Protein AF-A0AAU7CIZ5-F1 (afdb_monomer_lite)

Structure (mmCIF, N/CA/C/O backbone):
data_AF-A0AAU7CIZ5-F1
#
_entry.id   AF-A0AAU7CIZ5-F1
#
loop_
_atom_site.group_PDB
_atom_site.id
_atom_site.type_symbol
_atom_site.label_atom_id
_atom_site.label_alt_id
_atom_site.label_comp_id
_atom_site.label_asym_id
_atom_site.label_entity_id
_atom_site.label_seq_id
_atom_site.pdbx_PDB_ins_code
_atom_site.Cartn_x
_atom_site.Cartn_y
_atom_site.Cartn_z
_atom_site.occupancy
_atom_site.B_iso_or_equiv
_atom_site.auth_seq_id
_atom_site.auth_comp_id
_atom_site.auth_asym_id
_atom_site.auth_atom_id
_atom_site.pdbx_PDB_model_num
ATOM 1 N N . MET A 1 1 ? 31.114 29.383 -67.168 1.00 49.50 1 MET A N 1
ATOM 2 C CA . MET A 1 1 ? 30.984 28.225 -66.256 1.00 49.50 1 MET A CA 1
ATOM 3 C C . MET A 1 1 ? 31.729 27.088 -66.919 1.00 49.50 1 MET A C 1
ATOM 5 O O . MET A 1 1 ? 31.237 26.542 -67.898 1.00 49.50 1 MET A O 1
ATOM 9 N N . ASP A 1 2 ? 32.959 26.841 -66.482 1.00 62.12 2 ASP A N 1
ATOM 10 C CA . ASP A 1 2 ? 33.893 25.982 -67.209 1.00 62.12 2 ASP A CA 1
ATOM 11 C C . ASP A 1 2 ? 33.565 24.504 -66.989 1.00 62.12 2 ASP A C 1
ATOM 13 O O . ASP A 1 2 ? 33.417 24.046 -65.853 1.00 62.12 2 ASP A O 1
ATOM 17 N N . PHE A 1 3 ? 33.474 23.751 -68.087 1.00 64.19 3 PHE A N 1
ATOM 18 C CA . PHE A 1 3 ? 33.149 22.318 -68.105 1.00 64.19 3 PHE A CA 1
ATOM 19 C C . PHE A 1 3 ? 34.069 21.495 -67.178 1.00 64.19 3 PHE A C 1
ATOM 21 O O . PHE A 1 3 ? 33.645 20.506 -66.582 1.00 64.19 3 PHE A O 1
ATOM 28 N N . GLY A 1 4 ? 35.314 21.951 -66.987 1.00 68.06 4 GLY A N 1
ATOM 29 C CA . GLY A 1 4 ? 36.289 21.333 -66.086 1.00 68.06 4 GLY A CA 1
ATOM 30 C C . GLY A 1 4 ? 35.912 21.402 -64.601 1.00 68.06 4 GLY A C 1
ATOM 31 O O . GLY A 1 4 ? 36.180 20.455 -63.864 1.00 68.06 4 GLY A 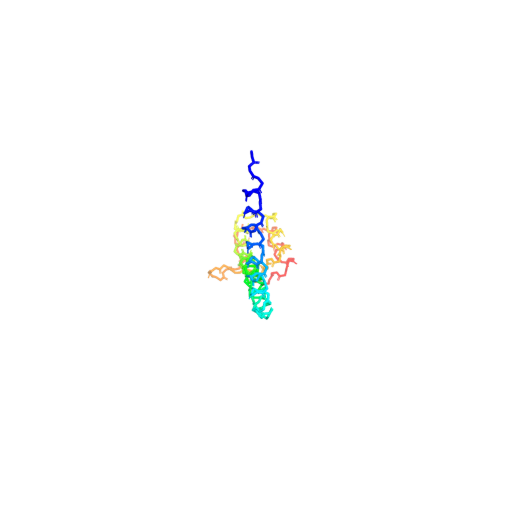O 1
ATOM 32 N N . GLY A 1 5 ? 35.228 22.464 -64.158 1.00 72.06 5 GLY A N 1
ATOM 33 C CA . GLY A 1 5 ? 34.777 22.593 -62.766 1.00 72.06 5 GLY A CA 1
ATOM 34 C C . GLY A 1 5 ? 33.640 21.627 -62.421 1.00 72.06 5 GLY A C 1
ATOM 35 O O . GLY A 1 5 ? 33.582 21.103 -61.310 1.00 72.06 5 GLY A O 1
ATOM 36 N N . PHE A 1 6 ? 32.773 21.329 -63.393 1.00 71.25 6 PHE A N 1
ATOM 37 C CA . PHE A 1 6 ? 31.651 20.405 -63.211 1.00 71.25 6 PHE A CA 1
ATOM 38 C C . PHE A 1 6 ? 32.118 18.945 -63.101 1.00 71.25 6 PHE A C 1
ATOM 40 O O . PHE A 1 6 ? 31.637 18.198 -62.248 1.00 71.25 6 PHE A O 1
ATOM 47 N N . ILE A 1 7 ? 33.116 18.553 -63.901 1.00 73.56 7 ILE A N 1
ATOM 48 C CA . ILE A 1 7 ? 33.726 17.215 -63.838 1.00 73.56 7 ILE A CA 1
ATOM 49 C C . ILE A 1 7 ? 34.477 17.022 -62.511 1.00 73.56 7 ILE A C 1
ATOM 51 O O . ILE A 1 7 ? 34.340 15.977 -61.874 1.00 73.56 7 ILE A O 1
ATOM 55 N N . LEU A 1 8 ? 35.213 18.040 -62.048 1.00 73.75 8 LEU A N 1
ATOM 56 C CA . LEU A 1 8 ? 35.918 17.989 -60.763 1.00 73.75 8 LEU A CA 1
ATOM 57 C C . LEU A 1 8 ? 34.945 17.862 -59.577 1.00 73.75 8 LEU A C 1
ATOM 59 O O . LEU A 1 8 ? 35.189 17.080 -58.658 1.00 73.75 8 LEU A O 1
ATOM 63 N N . PHE A 1 9 ? 33.811 18.567 -59.620 1.00 78.25 9 PHE A N 1
ATOM 64 C CA . PHE A 1 9 ? 32.763 18.451 -58.604 1.00 78.25 9 PHE A CA 1
ATOM 65 C C . PHE A 1 9 ? 32.107 17.060 -58.594 1.00 78.25 9 PHE A C 1
ATOM 67 O O . PHE A 1 9 ? 31.915 16.481 -57.524 1.00 78.25 9 PHE A O 1
ATOM 74 N N . MET A 1 10 ? 31.822 16.479 -59.766 1.00 78.88 10 MET A N 1
ATOM 75 C CA . MET A 1 10 ? 31.266 15.121 -59.873 1.00 78.88 10 MET A CA 1
ATOM 76 C C . MET A 1 10 ? 32.230 14.051 -59.338 1.00 78.88 10 MET A C 1
ATOM 78 O O . MET A 1 10 ? 31.793 13.127 -58.653 1.00 78.88 10 MET A O 1
ATOM 82 N N . LEU A 1 11 ? 33.537 14.187 -59.591 1.00 78.75 11 LEU A N 1
ATOM 83 C CA . LEU A 1 11 ? 34.553 13.260 -59.076 1.00 78.75 11 LEU A CA 1
ATOM 84 C C . LEU A 1 11 ? 34.702 13.347 -57.549 1.00 78.75 11 L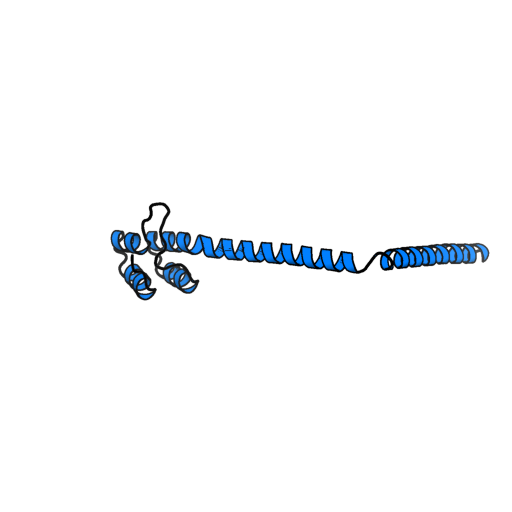EU A C 1
ATOM 86 O O . LEU A 1 11 ? 34.792 12.315 -56.882 1.00 78.75 11 LEU A O 1
ATOM 90 N N . LEU A 1 12 ? 34.661 14.555 -56.979 1.00 80.12 12 LEU A N 1
ATOM 91 C CA . LEU A 1 12 ? 34.683 14.745 -55.524 1.00 80.12 12 LEU A CA 1
ATOM 92 C C . LEU A 1 12 ? 33.410 14.203 -54.854 1.00 80.12 12 LEU A C 1
ATOM 94 O O . LEU A 1 12 ? 33.491 13.541 -53.817 1.00 80.12 12 LEU A O 1
ATOM 98 N N . ALA A 1 13 ? 32.243 14.416 -55.468 1.00 78.00 13 ALA A N 1
ATOM 99 C CA . ALA A 1 13 ? 30.976 13.875 -54.982 1.00 78.00 13 ALA A CA 1
ATOM 100 C C . ALA A 1 13 ? 30.948 12.335 -55.030 1.00 78.00 13 ALA A C 1
ATOM 102 O O . ALA A 1 13 ? 30.523 11.696 -54.066 1.00 78.00 13 ALA A O 1
ATOM 103 N N . ALA A 1 14 ? 31.464 11.727 -56.104 1.00 80.25 14 ALA A N 1
ATOM 104 C CA . ALA A 1 14 ? 31.575 10.274 -56.224 1.00 80.25 14 ALA A CA 1
ATOM 105 C C . ALA A 1 14 ? 32.494 9.669 -55.144 1.00 80.25 14 ALA A C 1
ATOM 107 O O . ALA A 1 14 ? 32.165 8.630 -54.568 1.00 80.25 14 ALA A O 1
ATOM 108 N N . GLY A 1 15 ? 33.598 10.344 -54.802 1.00 80.31 15 GLY A N 1
ATOM 109 C CA . GLY A 1 15 ? 34.504 9.918 -53.729 1.00 80.31 15 GLY A CA 1
ATOM 110 C C . GLY A 1 15 ? 33.843 9.884 -52.346 1.00 80.31 15 GLY A C 1
ATOM 111 O O . GLY A 1 15 ? 34.016 8.916 -51.604 1.00 80.31 15 GLY A O 1
ATOM 112 N N . LEU A 1 16 ? 33.027 10.891 -52.015 1.00 80.62 16 LEU A N 1
ATOM 113 C CA . LEU A 1 16 ? 32.286 10.944 -50.746 1.00 80.62 16 LEU A CA 1
ATOM 114 C C . LEU A 1 16 ? 31.219 9.847 -50.643 1.00 80.62 16 LEU A C 1
ATOM 116 O O . LEU A 1 16 ? 31.023 9.281 -49.567 1.00 80.62 16 LEU A O 1
ATOM 120 N N . ILE A 1 17 ? 30.566 9.505 -51.757 1.00 83.69 17 ILE A N 1
ATOM 121 C CA . ILE A 1 17 ? 29.567 8.429 -51.803 1.00 83.69 17 ILE A CA 1
ATOM 122 C C . ILE A 1 17 ? 30.237 7.066 -51.606 1.00 83.69 17 ILE A C 1
ATOM 124 O O . ILE A 1 17 ? 29.758 6.261 -50.810 1.00 83.69 17 ILE A O 1
ATOM 128 N N . ILE A 1 18 ? 31.370 6.815 -52.267 1.00 80.19 18 ILE A N 1
ATOM 129 C CA . ILE A 1 18 ? 32.123 5.561 -52.113 1.00 80.19 18 ILE A CA 1
ATOM 130 C C . ILE A 1 18 ? 32.679 5.440 -50.689 1.00 80.19 18 ILE A C 1
ATOM 132 O O . ILE A 1 18 ? 32.575 4.377 -50.080 1.00 80.19 18 ILE A O 1
ATOM 136 N N . PHE A 1 19 ? 33.201 6.528 -50.116 1.00 81.31 19 PHE A N 1
ATOM 137 C CA . PHE A 1 19 ? 33.659 6.545 -48.726 1.00 81.31 19 PHE A CA 1
ATOM 138 C C . PHE A 1 19 ? 32.504 6.296 -47.746 1.00 81.31 19 PHE A C 1
ATOM 140 O O . PHE A 1 19 ? 32.633 5.470 -46.845 1.00 81.31 19 PHE A O 1
ATOM 147 N N . GLY A 1 20 ? 31.348 6.930 -47.962 1.00 78.88 20 GLY A N 1
ATOM 148 C CA . GLY A 1 20 ? 30.137 6.706 -47.172 1.00 78.88 20 GLY A CA 1
ATOM 149 C C . GLY A 1 20 ? 29.623 5.267 -47.260 1.00 78.88 20 GLY A C 1
ATOM 150 O O . GLY A 1 20 ? 29.298 4.675 -46.232 1.00 78.88 20 GLY A O 1
ATOM 151 N N . LEU A 1 21 ? 29.619 4.669 -48.455 1.00 79.56 21 LEU A N 1
ATOM 152 C CA . LEU A 1 21 ? 29.249 3.266 -48.667 1.00 79.56 21 LEU A CA 1
ATOM 153 C C . LEU A 1 21 ? 30.257 2.302 -48.031 1.00 79.56 21 LEU A C 1
ATOM 155 O O . LEU A 1 21 ? 29.839 1.325 -47.418 1.00 79.56 21 LEU A O 1
ATOM 159 N N . CYS A 1 22 ? 31.560 2.587 -48.098 1.00 77.38 22 CYS A N 1
ATOM 160 C CA . CYS A 1 22 ? 32.598 1.799 -47.428 1.00 77.38 22 CYS A CA 1
ATOM 161 C C . CYS A 1 22 ? 32.509 1.901 -45.901 1.00 77.38 22 CYS A C 1
ATOM 163 O O . CYS A 1 22 ? 32.661 0.890 -45.221 1.00 77.38 22 CYS A O 1
ATOM 165 N N . VAL A 1 23 ? 32.219 3.084 -45.350 1.00 73.88 23 VAL A N 1
ATOM 166 C CA . VAL A 1 23 ? 32.001 3.275 -43.907 1.00 73.88 23 VAL A CA 1
ATOM 167 C C . VAL A 1 23 ? 30.712 2.585 -43.464 1.00 73.88 23 VAL A C 1
ATOM 169 O O . VAL A 1 23 ? 30.726 1.889 -42.453 1.00 73.88 23 VAL A O 1
ATOM 172 N N . ALA A 1 24 ? 29.627 2.689 -44.234 1.00 74.06 24 ALA A N 1
ATOM 173 C CA . ALA A 1 24 ? 28.383 1.971 -43.968 1.00 74.06 24 ALA A CA 1
ATOM 174 C C . ALA A 1 24 ? 28.587 0.449 -44.040 1.00 74.06 24 ALA A C 1
ATOM 176 O O . ALA A 1 24 ? 28.166 -0.265 -43.133 1.00 74.06 24 ALA A O 1
ATOM 177 N N . ALA A 1 25 ? 29.307 -0.052 -45.046 1.00 68.69 25 ALA A N 1
ATOM 178 C CA . ALA A 1 25 ? 29.655 -1.465 -45.181 1.00 68.69 25 ALA A CA 1
ATOM 179 C C . ALA A 1 25 ? 30.589 -1.950 -44.054 1.00 68.69 25 ALA A C 1
ATOM 181 O O . ALA A 1 25 ? 30.393 -3.042 -43.523 1.00 68.69 25 ALA A O 1
ATOM 182 N N . ALA A 1 26 ? 31.551 -1.126 -43.623 1.00 63.06 26 ALA A N 1
ATOM 183 C CA . ALA A 1 26 ? 32.414 -1.394 -42.469 1.00 63.06 26 ALA A CA 1
ATOM 184 C C . ALA A 1 26 ? 31.652 -1.342 -41.131 1.00 63.06 26 ALA A C 1
ATOM 186 O O . ALA A 1 26 ? 32.048 -1.975 -40.151 1.00 63.06 26 ALA A O 1
ATOM 187 N N . PHE A 1 27 ? 30.542 -0.605 -41.082 1.00 58.56 27 PHE A N 1
ATOM 188 C CA . PHE A 1 27 ? 29.645 -0.554 -39.932 1.00 58.56 27 PHE A CA 1
ATOM 189 C C . PHE A 1 27 ? 28.691 -1.760 -39.905 1.00 58.56 27 PHE A C 1
ATOM 191 O O . PHE A 1 27 ? 28.449 -2.335 -38.844 1.00 58.56 27 PHE A O 1
ATOM 198 N N . LEU A 1 28 ? 28.227 -2.207 -41.077 1.00 59.09 28 LEU A N 1
ATOM 199 C CA . LEU A 1 28 ? 27.434 -3.426 -41.267 1.00 59.09 28 LEU A CA 1
ATOM 200 C C . LEU A 1 28 ? 28.246 -4.716 -41.046 1.00 59.09 28 LEU A C 1
ATOM 202 O O . LEU A 1 28 ? 27.671 -5.729 -40.651 1.00 59.09 28 LEU A O 1
ATOM 206 N N . SER A 1 29 ? 29.571 -4.694 -41.228 1.00 60.53 29 SER A N 1
ATOM 207 C CA . SER A 1 29 ? 30.436 -5.866 -41.012 1.00 60.53 29 SER A CA 1
ATOM 208 C C . SER A 1 29 ? 30.807 -6.113 -39.542 1.00 60.53 29 SER A C 1
ATOM 210 O O . SER A 1 29 ? 31.338 -7.173 -39.199 1.00 60.53 29 SER A O 1
ATOM 212 N N . ARG A 1 30 ? 30.478 -5.192 -38.623 1.00 53.84 30 ARG A N 1
ATOM 213 C CA . ARG A 1 30 ? 30.759 -5.331 -37.184 1.00 53.84 30 ARG A CA 1
ATOM 214 C C . ARG A 1 30 ? 29.603 -6.004 -36.434 1.00 53.84 30 ARG A C 1
ATOM 216 O O . ARG A 1 30 ? 28.897 -5.392 -35.642 1.00 53.84 30 ARG A O 1
ATOM 223 N N . SER A 1 31 ? 29.470 -7.313 -36.654 1.00 57.84 31 SER A N 1
ATOM 224 C CA . SER A 1 31 ? 28.733 -8.305 -35.845 1.00 57.84 31 SER A CA 1
ATOM 225 C C . SER A 1 31 ? 27.317 -7.899 -35.346 1.00 57.84 31 SER A C 1
ATOM 227 O O . SER A 1 31 ? 27.198 -7.236 -34.309 1.00 57.84 31 SER A O 1
ATOM 229 N N . PRO A 1 32 ? 26.225 -8.402 -35.962 1.00 58.69 32 PRO A N 1
ATOM 230 C CA . PRO A 1 32 ? 24.834 -8.104 -35.562 1.00 58.69 32 PRO A CA 1
ATOM 231 C C . PRO A 1 32 ? 24.474 -8.499 -34.112 1.00 58.69 32 PRO A C 1
ATOM 233 O O . PRO A 1 32 ? 23.504 -8.007 -33.538 1.00 58.69 32 PRO A O 1
ATOM 236 N N . GLN A 1 33 ? 25.293 -9.339 -33.479 1.00 60.09 33 GLN A N 1
ATOM 237 C CA . GLN A 1 33 ? 25.121 -9.841 -32.112 1.00 60.09 33 GLN A CA 1
ATOM 238 C C . GLN A 1 33 ? 25.208 -8.750 -31.024 1.00 60.09 33 GLN A C 1
ATOM 240 O O . GLN A 1 33 ? 24.538 -8.848 -29.995 1.00 60.09 33 GLN A O 1
ATOM 245 N N . ARG A 1 34 ? 26.010 -7.689 -31.222 1.00 61.81 34 ARG A N 1
ATOM 246 C CA . ARG A 1 34 ? 26.164 -6.614 -30.215 1.00 61.81 34 ARG A CA 1
ATOM 247 C C . ARG A 1 34 ? 24.908 -5.753 -30.088 1.00 61.81 34 ARG A C 1
ATOM 249 O O . ARG A 1 34 ? 24.536 -5.388 -28.977 1.00 61.81 34 ARG A O 1
ATOM 256 N N . TRP A 1 35 ? 24.220 -5.500 -31.200 1.00 62.22 35 TRP A N 1
ATOM 257 C CA . TRP A 1 35 ? 22.965 -4.745 -31.221 1.00 62.22 35 TRP A CA 1
ATOM 258 C C . TRP A 1 35 ? 21.813 -5.512 -30.575 1.00 62.22 35 TRP A C 1
ATOM 260 O O . TRP A 1 35 ? 20.995 -4.912 -29.885 1.00 62.22 35 TRP A O 1
ATOM 270 N N . GLN A 1 36 ? 21.786 -6.840 -30.712 1.00 73.38 36 GLN A N 1
ATOM 271 C CA . GLN A 1 36 ? 20.828 -7.681 -29.991 1.00 73.38 36 GLN A CA 1
ATOM 272 C C . GLN A 1 36 ? 21.068 -7.640 -28.477 1.00 73.38 36 GLN A C 1
ATOM 274 O O . GLN A 1 36 ? 20.121 -7.435 -27.724 1.00 73.38 36 GLN A O 1
ATOM 279 N N . ARG A 1 37 ? 22.325 -7.745 -28.022 1.00 76.75 37 ARG A N 1
ATOM 280 C CA . ARG A 1 37 ? 22.664 -7.624 -26.590 1.00 76.75 37 ARG A CA 1
ATOM 281 C C . ARG A 1 37 ? 22.333 -6.241 -26.030 1.00 76.75 37 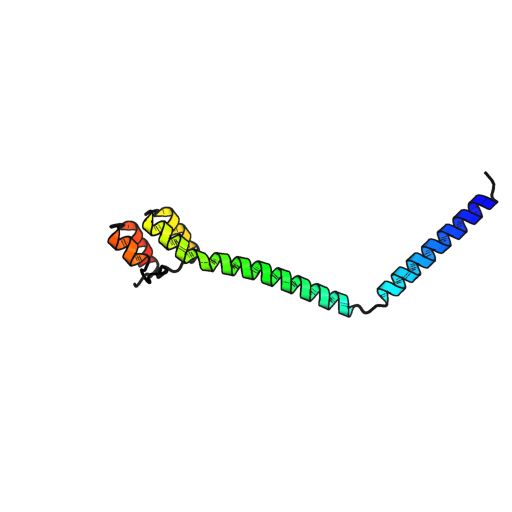ARG A C 1
ATOM 283 O O . ARG A 1 37 ? 21.768 -6.160 -24.947 1.00 76.75 37 ARG A O 1
ATOM 290 N N . LEU A 1 38 ? 22.620 -5.172 -26.777 1.00 80.12 38 LEU A N 1
ATOM 291 C CA . LEU A 1 38 ? 22.273 -3.805 -26.378 1.00 80.12 38 LEU A CA 1
ATOM 292 C C . LEU A 1 38 ? 20.752 -3.605 -26.306 1.00 80.12 38 LEU A C 1
ATOM 294 O O . LEU A 1 38 ? 20.255 -3.025 -25.348 1.00 80.12 38 LEU A O 1
ATOM 298 N N . ARG A 1 39 ? 20.001 -4.133 -27.279 1.00 84.50 39 ARG A N 1
ATOM 299 C CA . ARG A 1 39 ? 18.534 -4.067 -27.301 1.00 84.50 39 ARG A CA 1
ATOM 300 C C . ARG A 1 39 ? 17.905 -4.848 -26.146 1.00 84.50 39 ARG A C 1
ATOM 302 O O . ARG A 1 39 ? 16.976 -4.345 -25.524 1.00 84.50 39 ARG A O 1
ATOM 309 N N . LEU A 1 40 ? 18.425 -6.037 -25.836 1.00 86.81 40 LEU A N 1
ATOM 310 C CA . LEU A 1 40 ? 17.995 -6.828 -24.679 1.00 86.81 40 LEU A CA 1
ATOM 311 C C . LEU A 1 40 ? 18.343 -6.135 -23.357 1.00 86.81 40 LEU A C 1
ATOM 313 O O . LEU A 1 40 ? 17.523 -6.121 -22.445 1.00 86.81 40 LEU A O 1
ATOM 317 N N . TRP A 1 41 ? 19.519 -5.513 -23.267 1.00 89.75 41 TRP A N 1
ATOM 318 C CA . TRP A 1 41 ? 19.923 -4.753 -22.087 1.00 89.75 41 TRP A CA 1
ATOM 319 C C . TRP A 1 41 ? 19.024 -3.532 -21.858 1.00 89.75 41 TRP A C 1
ATOM 321 O O . TRP A 1 41 ? 18.483 -3.371 -20.767 1.00 89.75 41 TRP A O 1
ATOM 331 N N . LEU A 1 42 ? 18.776 -2.726 -22.897 1.00 91.81 42 LEU A N 1
ATOM 332 C CA . LEU A 1 42 ? 17.859 -1.584 -22.825 1.00 91.81 42 LEU A CA 1
ATOM 333 C C . LEU A 1 42 ? 16.432 -2.023 -22.467 1.00 91.81 42 LEU A C 1
ATOM 335 O O . LEU A 1 42 ? 15.796 -1.391 -21.626 1.00 91.81 42 LEU A O 1
ATOM 339 N N . ALA A 1 43 ? 15.944 -3.128 -23.041 1.00 91.69 43 ALA A N 1
ATOM 340 C CA . ALA A 1 43 ? 14.651 -3.699 -22.671 1.00 91.69 43 ALA A CA 1
ATOM 341 C C . ALA A 1 43 ? 14.613 -4.115 -21.190 1.00 91.69 43 ALA A C 1
ATOM 343 O O . ALA A 1 43 ? 13.642 -3.813 -20.500 1.00 91.69 43 ALA A O 1
ATOM 344 N N . GLY A 1 44 ? 15.681 -4.733 -20.677 1.00 91.94 44 GLY A N 1
ATOM 345 C CA . GLY A 1 44 ? 15.814 -5.079 -19.260 1.00 91.94 44 GLY A CA 1
ATOM 346 C C . GLY A 1 44 ? 15.790 -3.858 -18.336 1.00 91.94 44 GLY A C 1
ATOM 347 O O . GLY A 1 44 ? 15.079 -3.867 -17.335 1.00 91.94 44 GLY A O 1
ATOM 348 N N . VAL A 1 45 ? 16.492 -2.778 -18.694 1.00 94.81 45 VAL A N 1
ATOM 349 C CA . VAL A 1 45 ? 16.492 -1.517 -17.926 1.00 94.81 45 VAL A CA 1
ATOM 350 C C . VAL A 1 45 ? 15.098 -0.882 -17.893 1.00 94.81 45 VAL A C 1
ATOM 352 O O . VAL A 1 45 ? 14.643 -0.429 -16.839 1.00 94.81 45 VAL A O 1
ATOM 355 N N . VAL A 1 46 ? 14.386 -0.879 -19.023 1.00 94.19 46 VAL A N 1
ATOM 356 C CA . VAL A 1 46 ? 13.012 -0.358 -19.101 1.00 94.19 46 VAL A CA 1
ATOM 357 C C . VAL A 1 46 ? 12.056 -1.208 -18.262 1.00 94.19 46 VAL A C 1
ATOM 359 O O . VAL A 1 46 ? 11.287 -0.655 -17.475 1.00 94.19 46 VAL A O 1
ATOM 362 N N . LEU A 1 47 ? 12.135 -2.538 -18.364 1.00 92.62 47 LEU A N 1
ATOM 363 C CA . LEU A 1 47 ? 11.314 -3.452 -17.565 1.00 92.62 47 LEU A CA 1
ATOM 364 C C . LEU A 1 47 ? 11.572 -3.282 -16.067 1.00 92.62 47 LEU A C 1
ATOM 366 O O . LEU A 1 47 ? 10.617 -3.189 -15.301 1.00 92.62 47 LEU A O 1
ATOM 370 N N . LEU A 1 48 ? 12.836 -3.162 -15.654 1.00 91.00 48 LEU A N 1
ATOM 371 C CA . LEU A 1 48 ? 13.197 -2.923 -14.258 1.00 91.00 48 LEU A CA 1
ATOM 372 C C . LEU A 1 48 ? 12.659 -1.576 -13.754 1.00 91.00 48 LEU A C 1
ATOM 374 O O . LEU A 1 48 ? 12.203 -1.484 -12.619 1.00 91.00 48 LEU A O 1
ATOM 378 N N . SER A 1 49 ? 12.648 -0.548 -14.605 1.00 90.50 49 SER A N 1
ATOM 379 C CA . SER A 1 49 ? 12.104 0.773 -14.260 1.00 90.50 49 SER A CA 1
ATOM 380 C C . SER A 1 49 ? 10.581 0.746 -14.079 1.00 90.50 49 SER A C 1
ATOM 382 O O . SER A 1 49 ? 10.052 1.356 -13.148 1.00 90.50 49 SER A O 1
ATOM 384 N N . ILE A 1 50 ? 9.864 0.020 -14.942 1.00 92.50 50 ILE A N 1
ATOM 385 C CA . ILE A 1 50 ? 8.406 -0.157 -14.840 1.00 92.50 50 ILE A CA 1
ATOM 386 C C . ILE A 1 50 ? 8.061 -1.019 -13.622 1.00 92.50 50 ILE A C 1
ATOM 388 O O . ILE A 1 50 ? 7.176 -0.664 -12.846 1.00 92.50 50 ILE A O 1
ATOM 392 N N . PHE A 1 51 ? 8.789 -2.117 -13.421 1.00 90.50 51 PHE A N 1
ATOM 393 C CA . PHE A 1 51 ? 8.602 -3.010 -12.283 1.00 90.50 51 PHE A CA 1
ATOM 394 C C . PHE A 1 51 ? 8.910 -2.306 -10.959 1.00 90.50 51 PHE A C 1
ATOM 396 O O . PHE A 1 51 ? 8.136 -2.412 -10.015 1.00 90.50 51 PHE A O 1
ATOM 403 N N . GLY A 1 52 ? 9.971 -1.499 -10.912 1.00 87.44 52 GLY A N 1
ATOM 404 C CA . GLY A 1 52 ? 10.291 -0.657 -9.763 1.00 87.44 52 GLY A CA 1
ATOM 405 C C . GLY A 1 52 ? 9.173 0.333 -9.438 1.00 87.44 52 GLY A C 1
ATOM 406 O O . GLY A 1 52 ? 8.782 0.443 -8.279 1.00 87.44 52 GLY A O 1
ATOM 407 N N . ARG A 1 53 ? 8.586 0.998 -10.447 1.00 84.25 53 ARG A N 1
ATOM 408 C CA . ARG A 1 53 ? 7.401 1.852 -10.238 1.00 84.25 53 ARG A CA 1
ATOM 409 C C . ARG A 1 53 ? 6.195 1.066 -9.734 1.00 84.25 53 ARG A C 1
ATOM 411 O O . ARG A 1 53 ? 5.505 1.553 -8.848 1.00 84.25 53 ARG A O 1
ATOM 418 N N . TYR A 1 54 ? 5.950 -0.125 -10.273 1.00 80.56 54 TYR A N 1
ATOM 419 C CA . TYR A 1 54 ? 4.852 -0.986 -9.836 1.00 80.56 54 TYR A CA 1
ATOM 420 C C . TYR A 1 54 ? 5.016 -1.402 -8.368 1.00 80.56 54 TYR A C 1
ATOM 422 O O . TYR A 1 54 ? 4.102 -1.208 -7.569 1.00 80.56 54 TYR A O 1
ATOM 430 N N . LEU A 1 55 ? 6.206 -1.876 -7.986 1.00 78.75 55 LEU A N 1
ATOM 431 C CA . LEU A 1 55 ? 6.527 -2.215 -6.599 1.00 78.75 55 LEU A CA 1
ATOM 432 C C . LEU A 1 55 ? 6.403 -1.000 -5.678 1.00 78.75 55 LEU A C 1
ATOM 434 O O . LEU A 1 55 ? 5.800 -1.104 -4.615 1.00 78.75 55 LEU A O 1
ATOM 438 N N . TYR A 1 56 ? 6.900 0.164 -6.105 1.00 73.62 56 TYR A N 1
ATOM 439 C CA . TYR A 1 56 ? 6.749 1.408 -5.353 1.00 73.62 56 TYR A CA 1
ATOM 440 C C . TYR A 1 56 ? 5.290 1.862 -5.264 1.00 73.62 56 TYR A C 1
ATOM 442 O O . TYR A 1 56 ? 4.926 2.566 -4.344 1.00 73.62 56 TYR A O 1
ATOM 450 N N . GLN A 1 57 ? 4.404 1.484 -6.176 1.00 70.94 57 GLN A N 1
ATOM 451 C CA . GLN A 1 57 ? 2.996 1.839 -6.032 1.00 70.94 57 GLN A CA 1
ATOM 452 C C . GLN A 1 57 ? 2.299 0.912 -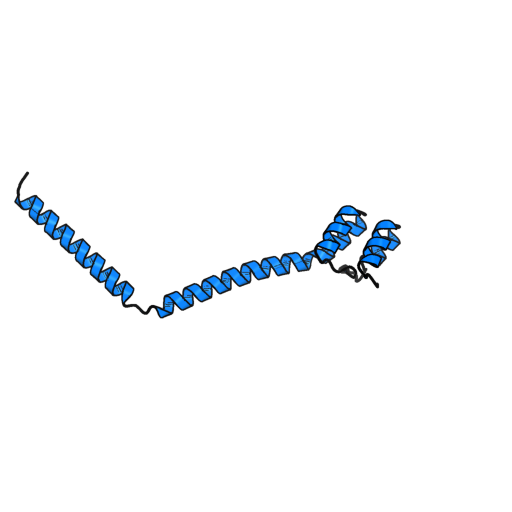5.031 1.00 70.94 57 GLN A C 1
ATOM 454 O O . GLN A 1 57 ? 1.578 1.394 -4.163 1.00 70.94 57 GLN A O 1
ATOM 459 N N . VAL A 1 58 ? 2.571 -0.395 -5.105 1.00 67.75 58 VAL A N 1
ATOM 460 C CA . VAL A 1 58 ? 2.003 -1.414 -4.206 1.00 67.75 58 VAL A CA 1
ATOM 461 C C . VAL A 1 58 ? 2.495 -1.239 -2.766 1.00 67.75 58 VAL A C 1
ATOM 463 O O . VAL A 1 58 ? 1.697 -1.343 -1.840 1.00 67.75 58 VAL A O 1
ATOM 466 N N . TYR A 1 59 ? 3.769 -0.892 -2.566 1.00 76.06 59 TYR A N 1
ATOM 467 C CA . TYR A 1 59 ? 4.362 -0.753 -1.229 1.00 76.06 59 TYR A CA 1
ATOM 468 C C . TYR A 1 59 ? 3.728 0.372 -0.390 1.00 76.06 59 TYR A C 1
ATOM 470 O O . TYR A 1 59 ? 3.713 0.303 0.832 1.00 76.06 59 TYR A O 1
ATOM 478 N N . TRP A 1 60 ? 3.155 1.394 -1.034 1.00 80.94 60 TRP A N 1
ATOM 479 C CA . TRP A 1 60 ? 2.591 2.564 -0.348 1.00 80.94 60 TRP A CA 1
ATOM 480 C C . TRP A 1 60 ? 1.065 2.484 -0.202 1.00 80.94 60 TRP A C 1
ATOM 482 O O . TRP A 1 60 ? 0.452 3.402 0.346 1.00 80.94 60 TRP A O 1
ATOM 492 N N . LEU A 1 61 ? 0.409 1.424 -0.701 1.00 83.25 61 LEU A N 1
ATOM 493 C CA . LEU A 1 61 ? -1.049 1.286 -0.573 1.00 83.25 61 LEU A CA 1
ATOM 494 C C . LEU A 1 61 ? -1.479 1.125 0.890 1.00 83.25 61 LEU A C 1
ATOM 496 O O . LEU A 1 61 ? -2.477 1.724 1.290 1.00 83.25 61 LEU A O 1
ATOM 500 N N . ASP A 1 62 ? -0.711 0.374 1.677 1.00 86.38 62 ASP A N 1
ATOM 501 C CA . ASP A 1 62 ? -1.003 0.091 3.084 1.00 86.38 62 ASP A CA 1
ATOM 502 C C . ASP A 1 62 ? -0.911 1.363 3.940 1.00 86.38 62 ASP A C 1
ATOM 504 O O . ASP A 1 62 ? -1.823 1.677 4.711 1.00 86.38 62 ASP A O 1
ATOM 508 N N . GLU A 1 63 ? 0.133 2.166 3.718 1.00 86.69 63 GLU A N 1
ATOM 509 C CA . GLU A 1 63 ? 0.313 3.463 4.374 1.00 86.69 63 GLU A CA 1
ATOM 510 C C . GLU A 1 63 ? -0.836 4.427 4.022 1.00 86.69 63 GLU A C 1
ATOM 512 O O . GLU A 1 63 ? -1.455 5.075 4.877 1.00 86.69 63 GLU A O 1
ATOM 517 N N . ARG A 1 64 ? -1.193 4.482 2.735 1.00 89.94 64 ARG A N 1
ATOM 518 C CA . ARG A 1 64 ? -2.292 5.326 2.257 1.00 89.94 64 ARG A CA 1
ATOM 519 C C . ARG A 1 64 ? -3.628 4.888 2.841 1.00 89.94 64 ARG A C 1
ATOM 521 O O . ARG A 1 64 ? -4.409 5.766 3.221 1.00 89.94 64 ARG A O 1
ATOM 528 N N . LEU A 1 65 ? -3.876 3.581 2.953 1.00 91.00 65 LEU A N 1
ATOM 529 C CA . LEU A 1 65 ? -5.084 3.035 3.571 1.00 91.00 65 LEU A CA 1
ATOM 530 C C . LEU A 1 65 ? -5.164 3.456 5.035 1.00 91.00 65 LEU A C 1
ATOM 532 O O . LEU A 1 65 ? -6.186 4.002 5.450 1.00 91.00 65 LEU A O 1
ATOM 536 N N . TYR A 1 66 ? -4.078 3.300 5.791 1.00 90.69 66 TYR A N 1
ATOM 537 C CA . TYR A 1 66 ? -4.033 3.720 7.189 1.00 90.69 66 TYR A CA 1
ATOM 538 C C . TYR A 1 66 ? -4.316 5.221 7.344 1.00 90.69 66 TYR A C 1
ATOM 540 O O . TYR A 1 66 ? -5.179 5.619 8.129 1.00 90.69 66 TYR A O 1
ATOM 548 N N . SER A 1 67 ? -3.684 6.066 6.523 1.00 91.00 67 SER A N 1
ATOM 549 C CA . SER A 1 67 ? -3.928 7.513 6.547 1.00 91.00 67 SER A CA 1
ATOM 550 C C . SER A 1 67 ? -5.394 7.877 6.240 1.00 91.00 67 SER A C 1
ATOM 552 O O . SER A 1 67 ? -5.956 8.782 6.862 1.00 91.00 67 SER A O 1
ATOM 554 N N . ALA A 1 68 ? -6.040 7.156 5.315 1.00 93.31 68 ALA A N 1
ATOM 555 C CA . ALA A 1 68 ? -7.449 7.343 4.970 1.00 93.31 68 ALA A CA 1
ATOM 556 C C . ALA A 1 68 ? -8.368 6.948 6.135 1.00 93.31 68 ALA A C 1
ATOM 558 O O . ALA A 1 68 ? -9.326 7.663 6.441 1.00 93.31 68 ALA A O 1
ATOM 559 N N . VAL A 1 69 ? -8.035 5.858 6.833 1.00 93.25 69 VAL A N 1
ATOM 560 C CA . VAL A 1 69 ? -8.746 5.399 8.032 1.00 93.25 69 VAL A CA 1
ATOM 561 C C . VAL A 1 69 ? -8.659 6.426 9.161 1.00 93.25 69 VAL A C 1
ATOM 563 O O . VAL A 1 69 ? -9.694 6.761 9.746 1.00 93.25 69 VAL A O 1
ATOM 566 N N . LEU A 1 70 ? -7.470 6.979 9.432 1.00 90.75 70 LEU A N 1
ATOM 567 C CA . LEU A 1 70 ? -7.292 8.029 10.445 1.00 90.75 70 LEU A CA 1
ATOM 568 C C . LEU A 1 70 ? -8.155 9.259 10.136 1.00 90.75 70 LEU A C 1
ATOM 570 O O . LEU A 1 70 ? -8.893 9.747 10.997 1.00 90.75 70 LEU A O 1
ATOM 574 N N . ARG A 1 71 ? -8.128 9.722 8.878 1.00 92.06 71 ARG A N 1
ATOM 575 C CA . ARG A 1 71 ? -8.982 10.829 8.413 1.00 92.06 71 ARG A CA 1
ATOM 576 C C . ARG A 1 71 ? -10.468 10.473 8.470 1.00 92.06 71 ARG A C 1
ATOM 578 O O . ARG A 1 71 ? -11.303 11.323 8.757 1.00 92.06 71 ARG A O 1
ATOM 585 N N . GLY A 1 72 ? -10.815 9.198 8.332 1.00 93.00 72 GLY A N 1
ATOM 586 C CA . GLY A 1 72 ? -12.191 8.715 8.230 1.00 93.00 72 GLY A CA 1
ATOM 587 C C . GLY A 1 72 ? -12.807 8.889 6.859 1.00 93.00 72 GLY A C 1
ATOM 588 O O . GLY A 1 72 ? -14.023 9.017 6.757 1.00 93.00 72 GLY A O 1
ATOM 589 N N . ASP A 1 73 ? -11.974 8.915 5.829 1.00 95.00 73 ASP A N 1
ATOM 590 C CA . ASP A 1 73 ? -12.426 9.046 4.456 1.00 95.00 73 ASP A CA 1
ATOM 591 C C . ASP A 1 73 ? -12.899 7.684 3.936 1.00 95.00 73 ASP A C 1
ATOM 593 O O . ASP A 1 73 ? -12.128 6.868 3.426 1.00 95.00 73 ASP A O 1
ATOM 597 N N . VAL A 1 74 ? -14.196 7.429 4.100 1.00 94.62 74 VAL A N 1
ATOM 598 C CA . VAL A 1 74 ? -14.855 6.185 3.682 1.00 94.62 74 VAL A CA 1
ATOM 599 C C . VAL A 1 74 ? -14.667 5.926 2.186 1.00 94.62 74 VAL A C 1
ATOM 601 O O . VAL A 1 74 ? -14.436 4.786 1.775 1.00 94.62 74 VAL A O 1
ATOM 604 N N . HIS A 1 75 ? -14.765 6.970 1.360 1.00 95.06 75 HIS A N 1
ATOM 605 C CA . HIS A 1 75 ? -14.652 6.835 -0.088 1.00 95.06 75 HIS A CA 1
ATOM 606 C C . HIS A 1 75 ? -13.234 6.414 -0.476 1.00 95.06 75 HIS A C 1
ATOM 608 O O . HIS A 1 75 ? -13.046 5.458 -1.231 1.00 95.06 75 HIS A O 1
ATOM 614 N N . GLN A 1 76 ? -12.227 7.079 0.088 1.00 94.12 76 GLN A N 1
ATOM 615 C CA . GLN A 1 76 ? -10.832 6.746 -0.175 1.00 94.12 76 GLN A CA 1
ATOM 616 C C . GLN A 1 76 ? -10.468 5.343 0.330 1.00 94.12 76 GLN A C 1
ATOM 618 O O . GLN A 1 76 ? -9.758 4.622 -0.370 1.00 94.12 76 GLN A O 1
ATOM 623 N N . VAL A 1 77 ? -11.006 4.914 1.477 1.00 93.44 77 VAL A N 1
ATOM 624 C CA . VAL A 1 77 ? -10.849 3.533 1.964 1.00 93.44 77 VAL A CA 1
ATOM 625 C C . VAL A 1 77 ? -11.404 2.521 0.954 1.00 93.44 77 VAL A C 1
ATOM 627 O O . VAL A 1 77 ? -10.704 1.566 0.622 1.00 93.44 77 VAL A O 1
ATOM 630 N N . LYS A 1 78 ? -12.609 2.737 0.403 1.00 93.81 78 LYS A N 1
ATOM 631 C CA . LYS A 1 78 ? -13.186 1.846 -0.626 1.00 93.81 78 LYS A CA 1
ATOM 632 C C . LYS A 1 78 ? -12.295 1.746 -1.862 1.00 93.81 78 LYS A C 1
ATOM 634 O O . LYS A 1 78 ? -12.035 0.644 -2.336 1.00 93.81 78 LYS A O 1
ATOM 639 N N . VAL A 1 79 ? -11.812 2.884 -2.364 1.00 93.56 79 VAL A N 1
ATOM 640 C CA . VAL A 1 79 ? -10.942 2.931 -3.551 1.00 93.56 79 VAL A CA 1
ATOM 641 C C . VAL A 1 79 ? -9.628 2.190 -3.300 1.00 93.56 79 VAL A C 1
ATOM 643 O O . VAL A 1 79 ? -9.183 1.430 -4.158 1.00 93.56 79 VAL A O 1
ATOM 646 N N . LEU A 1 80 ? -9.013 2.377 -2.131 1.00 91.69 80 LEU A N 1
ATOM 647 C CA . LEU A 1 80 ? -7.740 1.738 -1.792 1.00 91.69 80 LEU A CA 1
ATOM 648 C C . LEU A 1 80 ? -7.888 0.225 -1.607 1.00 91.69 80 LEU A C 1
ATOM 650 O O . LEU A 1 80 ? -7.076 -0.525 -2.145 1.00 91.69 80 LEU A O 1
ATOM 654 N N . LEU A 1 81 ? -8.954 -0.231 -0.944 1.00 91.44 81 LEU A N 1
ATOM 655 C CA . LEU A 1 81 ? -9.268 -1.660 -0.835 1.00 91.44 81 LEU A CA 1
ATOM 656 C C . LEU A 1 81 ? -9.538 -2.285 -2.212 1.00 91.44 81 LEU A C 1
ATOM 658 O O . LEU A 1 81 ? -9.006 -3.348 -2.516 1.00 91.44 81 LEU A O 1
ATOM 662 N N . ALA A 1 82 ? -10.283 -1.597 -3.084 1.00 89.94 82 ALA A N 1
ATOM 663 C CA . ALA A 1 82 ? -10.506 -2.042 -4.463 1.00 89.94 82 ALA A CA 1
ATOM 664 C C . ALA A 1 82 ? -9.217 -2.058 -5.307 1.00 89.94 82 ALA A C 1
ATOM 666 O O . ALA A 1 82 ? -9.102 -2.844 -6.243 1.00 89.94 82 ALA A O 1
ATOM 667 N N . SER A 1 83 ? -8.235 -1.219 -4.963 1.00 88.44 83 SER A N 1
ATOM 668 C CA . SER A 1 83 ? -6.921 -1.170 -5.617 1.00 88.44 83 SER A CA 1
ATOM 669 C C . SER A 1 83 ? -5.957 -2.262 -5.130 1.00 88.44 83 SER A C 1
ATOM 671 O O . SER A 1 83 ? -4.821 -2.308 -5.597 1.00 88.44 83 SER A O 1
ATOM 673 N N . GLY A 1 84 ? -6.389 -3.133 -4.211 1.00 86.94 84 GLY A N 1
ATOM 674 C CA . GLY A 1 84 ? -5.587 -4.237 -3.683 1.00 86.94 84 GLY A CA 1
ATOM 675 C C . GLY A 1 84 ? -4.802 -3.912 -2.411 1.00 86.94 84 GLY A C 1
ATOM 676 O O . GLY A 1 84 ? -3.868 -4.642 -2.092 1.00 86.94 84 GLY A O 1
ATOM 677 N N . ALA A 1 85 ? -5.149 -2.839 -1.687 1.00 88.88 85 ALA A N 1
ATOM 678 C CA . ALA A 1 85 ? -4.545 -2.567 -0.381 1.00 88.88 85 ALA A CA 1
ATOM 679 C C . ALA A 1 85 ? -4.845 -3.716 0.585 1.00 88.88 85 ALA A C 1
ATOM 681 O O . ALA A 1 85 ? -5.966 -4.239 0.604 1.00 88.88 85 ALA A O 1
ATOM 682 N N . SER A 1 86 ? -3.870 -4.079 1.418 1.00 88.75 86 SER A N 1
ATOM 683 C CA . SER A 1 86 ? -4.091 -5.121 2.410 1.00 88.75 86 SER A CA 1
ATOM 684 C C . SER A 1 86 ? -5.092 -4.621 3.460 1.00 88.75 86 SER A C 1
ATOM 686 O O . SER A 1 86 ? -4.840 -3.614 4.123 1.00 88.75 86 SER A O 1
ATOM 688 N N . PRO A 1 87 ? -6.218 -5.315 3.694 1.00 86.94 87 PRO A N 1
ATOM 689 C CA . PRO A 1 87 ? -7.157 -4.949 4.757 1.00 86.94 87 PRO A CA 1
ATOM 690 C C . PRO A 1 87 ? -6.547 -5.138 6.156 1.00 86.94 87 PRO A C 1
ATOM 692 O O . PRO A 1 87 ? -7.030 -4.550 7.121 1.00 86.94 87 PRO A O 1
ATOM 695 N N . ASN A 1 88 ? -5.471 -5.929 6.257 1.00 88.31 88 ASN A N 1
ATOM 696 C CA . ASN A 1 88 ? -4.676 -6.132 7.469 1.00 88.31 88 ASN A CA 1
ATOM 697 C C . ASN A 1 88 ? -3.425 -5.232 7.495 1.00 88.31 88 ASN A C 1
ATOM 699 O O . ASN A 1 88 ? -2.455 -5.571 8.171 1.00 88.31 88 ASN A O 1
ATOM 703 N N . ALA A 1 89 ? -3.415 -4.129 6.739 1.00 84.56 89 ALA A N 1
ATOM 704 C CA . ALA A 1 89 ? -2.318 -3.169 6.740 1.00 84.56 89 ALA A CA 1
ATOM 705 C C . ALA A 1 89 ? -1.980 -2.721 8.170 1.00 84.56 89 ALA A C 1
ATOM 707 O O . ALA A 1 89 ? -2.857 -2.296 8.935 1.00 84.56 89 ALA A O 1
ATOM 708 N N . THR A 1 90 ? -0.699 -2.817 8.511 1.00 85.56 90 THR A N 1
ATOM 709 C CA . THR A 1 90 ? -0.123 -2.364 9.778 1.00 85.56 90 THR A CA 1
ATOM 710 C C . THR A 1 90 ? 0.691 -1.103 9.556 1.00 85.56 90 THR A C 1
ATOM 712 O O . THR A 1 90 ? 1.408 -0.993 8.564 1.00 85.56 90 THR A O 1
ATOM 715 N N . TRP A 1 91 ? 0.610 -0.173 10.501 1.00 84.62 91 TRP A N 1
ATOM 716 C CA . TRP A 1 91 ? 1.519 0.967 10.569 1.00 84.62 91 TRP A CA 1
ATOM 717 C C . TRP A 1 91 ? 2.878 0.568 11.168 1.00 84.62 91 TRP A C 1
ATOM 719 O O . TRP A 1 91 ? 3.029 -0.552 11.661 1.00 84.62 91 TRP A O 1
ATOM 729 N N . GLU A 1 92 ? 3.844 1.490 11.176 1.00 81.19 92 GLU A N 1
ATOM 730 C CA . GLU A 1 92 ? 5.188 1.288 11.750 1.00 81.19 92 GLU A CA 1
ATOM 731 C C . GLU A 1 92 ? 5.148 0.798 13.209 1.00 81.19 92 GLU A C 1
ATOM 733 O O . GLU A 1 92 ? 5.944 -0.048 13.607 1.00 81.19 92 GLU A O 1
ATOM 738 N N . ASP A 1 93 ? 4.147 1.239 13.976 1.00 81.31 93 ASP A N 1
ATOM 739 C CA . ASP A 1 93 ? 3.946 0.858 15.380 1.00 81.31 93 ASP A CA 1
ATOM 740 C C . ASP A 1 93 ? 3.275 -0.522 15.553 1.00 81.31 93 ASP A C 1
ATOM 742 O O . ASP A 1 93 ? 2.862 -0.892 16.653 1.00 81.31 93 ASP A O 1
ATOM 746 N N . GLY A 1 94 ? 3.046 -1.259 14.461 1.00 84.44 94 GLY A N 1
ATOM 747 C CA . GLY A 1 94 ? 2.311 -2.529 14.453 1.00 84.44 94 GLY A CA 1
ATOM 748 C C . GLY A 1 94 ? 0.794 -2.388 14.643 1.00 84.44 94 GLY A C 1
ATOM 749 O O . GLY A 1 94 ? 0.076 -3.387 14.673 1.00 84.44 94 GLY A O 1
ATOM 750 N N . THR A 1 95 ? 0.277 -1.160 14.747 1.00 85.69 95 THR A N 1
ATOM 751 C CA . THR A 1 95 ? -1.168 -0.901 14.838 1.00 85.69 95 THR A CA 1
ATOM 752 C C . THR A 1 95 ? -1.831 -1.165 13.487 1.00 85.69 95 THR A C 1
ATOM 754 O O . THR A 1 95 ? -1.435 -0.584 12.477 1.00 85.69 95 THR A O 1
ATOM 757 N N . THR A 1 96 ? -2.858 -2.015 13.453 1.00 90.06 96 THR A N 1
ATOM 758 C CA . THR A 1 96 ? -3.602 -2.303 12.218 1.00 90.06 96 THR A CA 1
ATOM 759 C C . THR A 1 96 ? -4.595 -1.192 11.880 1.00 90.06 96 THR A C 1
ATOM 761 O O .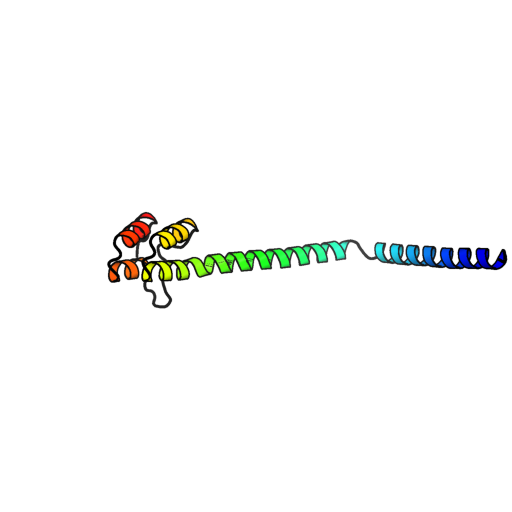 THR A 1 96 ? -5.106 -0.480 12.755 1.00 90.06 96 THR A O 1
ATOM 764 N N . ALA A 1 97 ? -4.938 -1.079 10.597 1.00 90.00 97 ALA A N 1
ATOM 765 C CA . ALA A 1 97 ? -6.003 -0.198 10.123 1.00 90.00 97 ALA A CA 1
ATOM 766 C C . ALA A 1 97 ? -7.341 -0.443 10.856 1.00 90.00 97 ALA A C 1
ATOM 768 O O . ALA A 1 97 ? -8.064 0.504 11.171 1.00 90.00 97 ALA A O 1
ATOM 769 N N . LEU A 1 98 ? -7.655 -1.699 11.198 1.00 91.44 98 LEU A N 1
ATOM 770 C CA . LEU A 1 98 ? -8.877 -2.043 11.927 1.00 91.44 98 LEU A CA 1
ATOM 771 C C . LEU A 1 98 ? -8.868 -1.488 13.360 1.00 91.44 98 LEU A C 1
ATOM 773 O O . LEU A 1 98 ? -9.859 -0.885 13.782 1.00 91.44 98 LEU A O 1
ATOM 777 N N . HIS A 1 99 ? -7.749 -1.617 14.080 1.00 91.38 99 HIS A N 1
ATOM 778 C CA . HIS A 1 99 ? -7.584 -1.042 15.420 1.00 91.38 99 HIS A CA 1
ATOM 779 C C . HIS A 1 99 ? -7.733 0.484 15.410 1.00 91.38 99 HIS A C 1
ATOM 781 O O . HIS A 1 99 ? -8.436 1.047 16.256 1.00 91.38 99 HIS A O 1
ATOM 787 N N . ALA A 1 100 ? -7.122 1.160 14.433 1.00 90.38 100 ALA A N 1
ATOM 788 C CA . ALA A 1 100 ? -7.239 2.609 14.285 1.00 90.38 100 ALA A CA 1
ATOM 789 C C . ALA A 1 100 ? -8.693 3.046 14.015 1.00 90.38 100 ALA A C 1
ATOM 791 O O . ALA A 1 100 ? -9.194 3.973 14.660 1.00 90.38 100 ALA A O 1
ATOM 792 N N . ALA A 1 101 ? -9.405 2.338 13.129 1.00 92.19 101 ALA A N 1
ATOM 793 C CA . ALA A 1 101 ? -10.812 2.609 12.825 1.00 92.19 101 ALA A CA 1
ATOM 794 C C . ALA A 1 101 ? -11.723 2.425 14.052 1.00 92.19 101 ALA A C 1
ATOM 796 O O . ALA A 1 101 ? -12.620 3.241 14.287 1.00 92.19 101 ALA A O 1
ATOM 797 N N . GLN A 1 102 ? -11.483 1.377 14.848 1.00 92.69 102 GLN A N 1
ATOM 798 C CA . GLN A 1 102 ? -12.231 1.100 16.077 1.00 92.69 102 GLN A CA 1
ATOM 799 C C . GLN A 1 102 ? -11.987 2.164 17.147 1.00 92.69 102 GLN A C 1
ATOM 801 O O . GLN A 1 102 ? -12.952 2.693 17.702 1.00 92.69 102 GLN A O 1
ATOM 806 N N . ARG A 1 103 ? -10.721 2.529 17.396 1.00 91.00 103 ARG A N 1
ATOM 807 C CA . ARG A 1 103 ? -10.355 3.572 18.370 1.00 91.00 103 ARG A CA 1
ATOM 808 C C . ARG A 1 103 ? -10.956 4.929 18.000 1.00 91.00 103 ARG A C 1
ATOM 810 O O . ARG A 1 103 ? -11.398 5.661 18.877 1.00 91.00 103 ARG A O 1
ATOM 817 N N . GLY A 1 104 ? -11.015 5.241 16.705 1.00 87.94 104 GLY A N 1
ATOM 818 C CA . GLY A 1 104 ? -11.648 6.455 16.186 1.00 87.94 104 GLY A CA 1
ATOM 819 C C . GLY A 1 104 ? -13.179 6.401 16.095 1.00 87.94 104 GLY A C 1
ATOM 820 O O . GLY A 1 104 ? -13.778 7.364 15.621 1.00 87.94 104 GLY A O 1
ATOM 821 N N . GLY A 1 105 ? -13.823 5.291 16.479 1.00 91.31 105 GLY A N 1
ATOM 822 C CA . GLY A 1 105 ? -15.281 5.133 16.421 1.00 91.31 105 GLY A CA 1
ATOM 823 C C . GLY A 1 105 ? -15.867 5.099 15.003 1.00 91.31 105 GLY A C 1
ATOM 824 O O . GLY A 1 105 ? -17.067 5.321 14.822 1.00 91.31 105 GLY A O 1
ATOM 825 N N . LYS A 1 106 ? -15.055 4.823 13.975 1.00 92.94 106 LYS A N 1
ATOM 826 C CA . LYS A 1 106 ? -15.448 4.934 12.560 1.00 92.94 106 LYS A CA 1
ATOM 827 C C . LYS A 1 106 ? -16.154 3.665 12.078 1.00 92.94 106 LYS A C 1
ATOM 829 O O . LYS A 1 106 ? -15.600 2.870 11.322 1.00 92.94 106 LYS A O 1
ATOM 834 N N . LYS A 1 107 ? -17.397 3.474 12.537 1.00 93.69 107 LYS A N 1
ATOM 835 C CA . LYS A 1 107 ? -18.204 2.251 12.338 1.00 93.69 107 LYS A CA 1
ATOM 836 C C . LYS A 1 107 ? -18.291 1.791 10.879 1.00 93.69 107 LYS A C 1
ATOM 838 O O . LYS A 1 107 ? -18.153 0.603 10.613 1.00 93.69 107 LYS A O 1
ATOM 843 N N . GLU A 1 108 ? -18.490 2.716 9.944 1.00 94.50 108 GLU A N 1
ATOM 844 C CA . GLU A 1 108 ? -18.606 2.381 8.519 1.00 94.50 108 GLU A CA 1
ATOM 845 C C . GLU A 1 108 ? -17.295 1.817 7.951 1.00 94.50 108 GLU A C 1
ATOM 847 O O . GLU A 1 108 ? -17.296 0.807 7.253 1.00 94.50 108 GLU A O 1
ATOM 852 N N . ILE A 1 109 ? -16.155 2.396 8.331 1.00 94.25 109 ILE A N 1
ATOM 853 C CA . ILE A 1 109 ? -14.827 1.928 7.914 1.00 94.25 109 ILE A CA 1
ATOM 854 C C . ILE A 1 109 ? -14.511 0.562 8.524 1.00 94.25 109 ILE A C 1
ATOM 856 O O . ILE A 1 109 ? -13.966 -0.302 7.842 1.00 94.25 109 ILE A O 1
ATOM 860 N N . VAL A 1 110 ? -14.906 0.330 9.780 1.00 93.94 110 VAL A N 1
ATOM 861 C CA . VAL A 1 110 ? -14.773 -0.985 10.427 1.00 93.94 110 VAL A CA 1
ATOM 862 C C . VAL A 1 110 ? -15.530 -2.062 9.645 1.00 93.94 110 VAL A C 1
ATOM 864 O O . VAL A 1 110 ? -15.009 -3.162 9.467 1.00 93.94 110 VAL A O 1
ATOM 867 N N . LEU A 1 111 ? -16.739 -1.759 9.160 1.00 94.00 111 LEU A N 1
ATOM 868 C CA . LEU A 1 111 ? -17.510 -2.693 8.337 1.00 94.00 111 LEU A CA 1
ATOM 869 C C . LEU A 1 111 ? -16.821 -2.970 7.000 1.00 94.00 111 LEU A C 1
ATOM 871 O O . LEU A 1 111 ? -16.707 -4.133 6.623 1.00 94.00 111 LEU A O 1
ATOM 875 N N . LEU A 1 112 ? -16.316 -1.937 6.322 1.00 93.81 112 LEU A N 1
ATOM 876 C CA . LEU A 1 112 ? -15.612 -2.092 5.044 1.00 93.81 112 LEU A CA 1
ATOM 877 C C . LEU A 1 112 ? -14.344 -2.936 5.177 1.00 93.81 112 LEU A C 1
ATOM 879 O O . LEU A 1 112 ? -14.128 -3.847 4.382 1.00 93.81 112 LEU A O 1
ATOM 883 N N . LEU A 1 113 ? -13.534 -2.677 6.206 1.00 92.12 113 LEU A N 1
ATOM 884 C CA . LEU A 1 113 ? -12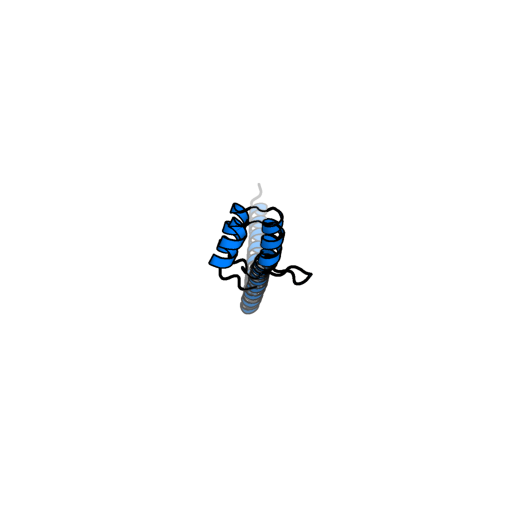.326 -3.457 6.472 1.00 92.12 113 LEU A CA 1
ATOM 885 C C . LEU A 1 113 ? -12.670 -4.919 6.785 1.00 92.12 113 LEU A C 1
ATOM 887 O O . LEU A 1 113 ? -12.046 -5.824 6.235 1.00 92.12 113 LEU A O 1
ATOM 891 N N . LYS A 1 114 ? -13.705 -5.176 7.598 1.00 91.88 114 LYS A N 1
ATOM 892 C CA . LYS A 1 114 ? -14.174 -6.545 7.874 1.00 91.88 114 LYS A CA 1
ATOM 893 C C . LYS A 1 114 ? -14.699 -7.254 6.628 1.00 91.88 114 LYS A C 1
ATOM 895 O O . LYS A 1 114 ? -14.386 -8.423 6.431 1.00 91.88 114 LYS A O 1
ATOM 900 N N . GLN A 1 115 ? -15.468 -6.566 5.783 1.00 92.56 115 GLN A N 1
ATOM 901 C CA . GLN A 1 115 ? -15.949 -7.112 4.509 1.00 92.56 115 GLN A CA 1
ATOM 902 C C . GLN A 1 115 ? -14.796 -7.454 3.562 1.00 92.56 115 GLN A C 1
ATOM 904 O O . GLN A 1 115 ? -14.872 -8.449 2.848 1.00 92.56 115 GLN A O 1
ATOM 909 N N . ALA A 1 116 ? -13.715 -6.674 3.599 1.00 89.75 116 ALA A N 1
ATOM 910 C CA . ALA A 1 116 ? -12.494 -6.959 2.858 1.00 89.75 116 ALA A CA 1
ATOM 911 C C . ALA A 1 116 ? -11.655 -8.104 3.464 1.00 89.75 116 ALA A C 1
ATOM 913 O O . ALA A 1 116 ? -10.650 -8.486 2.876 1.00 89.75 116 ALA A O 1
ATOM 914 N N . GLY A 1 117 ? -12.050 -8.678 4.608 1.00 89.50 117 GLY A N 1
ATOM 915 C CA . GLY A 1 117 ? -11.335 -9.780 5.257 1.00 89.50 117 GLY A CA 1
ATOM 916 C C . GLY A 1 117 ? -10.287 -9.343 6.284 1.00 89.50 117 GLY A C 1
ATOM 917 O O . GLY A 1 117 ? -9.374 -10.114 6.589 1.00 89.50 117 GLY A O 1
ATOM 918 N N . ALA A 1 118 ? -10.390 -8.128 6.834 1.00 86.31 118 ALA A N 1
ATOM 919 C CA . ALA A 1 118 ? -9.566 -7.722 7.970 1.00 86.31 118 ALA A CA 1
ATOM 920 C C . ALA A 1 118 ? -9.863 -8.618 9.182 1.00 86.31 118 ALA A C 1
ATOM 922 O O . ALA A 1 118 ? -11.005 -8.709 9.642 1.00 86.31 118 ALA A O 1
ATOM 923 N N . THR A 1 119 ? -8.831 -9.270 9.708 1.00 81.69 119 THR A N 1
ATOM 924 C CA . THR A 1 119 ? -8.933 -10.190 10.854 1.00 81.69 119 THR A CA 1
ATOM 925 C C . THR A 1 119 ? -8.317 -9.620 12.124 1.00 81.69 119 THR A C 1
ATOM 927 O O . THR A 1 119 ? -8.602 -10.126 13.209 1.00 81.69 119 THR A O 1
ATOM 930 N N . LYS A 1 120 ? -7.474 -8.592 12.001 1.00 63.19 120 LYS A N 1
ATOM 931 C CA . LYS A 1 120 ? -6.666 -8.035 13.087 1.00 63.19 120 LYS A CA 1
ATOM 932 C C . LYS A 1 120 ? -6.547 -6.534 12.915 1.00 63.19 120 LYS A C 1
ATOM 934 O O . LYS A 1 120 ? -6.502 -6.053 11.766 1.00 63.19 120 LYS A O 1
#

pLDDT: mean 82.99, std 10.98, range [49.5, 95.06]

Secondary structure (DSSP, 8-state):
--HHHHHHHHHHHHHHHHHHHHHHHHHHTS-THHHHHHHHHHHHHHHHHHHHHHHHHHHTHHHHHHHHHHHT-HHHHHHHHHTT--TT-B-TTS-BHHHHHHHTT-HHHHHHHHHTT---

Organism: NCBI:txid3120278

Foldseek 3Di:
DDPVVVVVVVVVVVVVVVVVVVVVVVVVPPDPVVVVVVVVVVVVVVVVVVVVVVCVVQVCLLVQLLVCLLVLPLVSNLVSLVVVHQLQRADPVRHGSLNSNVVVVSVSSNVVSVVSPHPD

Radius of gyration: 32.49 Å; chains: 1; bounding box: 55×38×86 Å

InterPro domains:
  IPR002110 Ankyrin repeat [PF13637] (66-113)
  IPR002110 Ankyrin repeat [PS50088] (93-120)
  IPR036770 Ankyrin repeat-containing domain superfamily [G3DSA:1.25.40.20] (58-120)
  IPR036770 Ankyrin repeat-containing domain superfamily [SSF48403] (65-118)

Sequence (120 aa):
MDFGGFILFMLLAAGLIIFGLCVAAAFLSRSPQRWQRLRLWLAGVVLLSIFGRYLYQVYWLDERLYSAVLRGDVHQVKVLLASGASPNATWEDGTTALHAAQRGGKKEIVLLLKQAGATK